Protein AF-A0A533WW12-F1 (afdb_monomer_lite)

Secondary structure (DSSP, 8-state):
-EEEEEEEEEE-TTS-EEEEEEEEEE-SSS-EEEEEEE---SS-TTS------SEEEEEEE-TT-EEEEEEE--TT----SSPPP------

pLDDT: mean 72.47, std 17.39, range [41.56, 94.25]

Structure (mmCIF, N/CA/C/O backbone):
data_AF-A0A533WW12-F1
#
_entry.id   AF-A0A533WW12-F1
#
loop_
_atom_site.group_PDB
_atom_site.id
_atom_site.type_symbol
_atom_site.label_atom_id
_atom_site.label_alt_id
_atom_site.label_comp_id
_atom_site.label_asym_id
_atom_site.label_entity_id
_atom_site.label_seq_id
_atom_site.pdbx_PDB_ins_code
_atom_site.Cartn_x
_atom_site.Cartn_y
_atom_site.Cartn_z
_atom_site.occupancy
_atom_site.B_iso_or_equiv
_atom_site.auth_seq_id
_atom_site.auth_comp_id
_a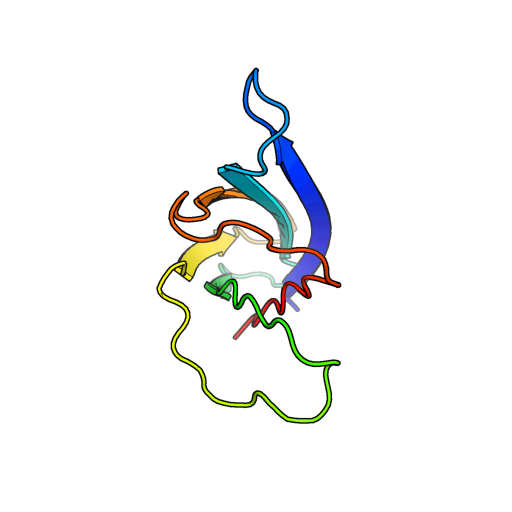tom_site.auth_asym_id
_atom_site.auth_atom_id
_atom_site.pdbx_PDB_model_num
ATOM 1 N N . MET A 1 1 ? -10.018 -3.821 13.727 1.00 81.94 1 MET A N 1
ATOM 2 C CA . MET A 1 1 ? -8.828 -4.263 12.973 1.00 81.94 1 MET A CA 1
ATOM 3 C C . MET A 1 1 ? -8.634 -3.304 11.804 1.00 81.94 1 MET A C 1
ATOM 5 O O . MET A 1 1 ? -9.642 -2.821 11.296 1.00 81.94 1 MET A O 1
ATOM 9 N N . VAL A 1 2 ? -7.398 -2.986 11.405 1.00 81.56 2 VAL A N 1
ATOM 10 C CA . VAL A 1 2 ? -7.148 -2.294 10.125 1.00 81.56 2 VAL A CA 1
ATOM 11 C C . VAL A 1 2 ? -6.908 -3.352 9.059 1.00 81.56 2 VAL A C 1
ATOM 13 O O . VAL A 1 2 ? -6.140 -4.284 9.281 1.00 81.56 2 VAL A O 1
ATOM 16 N N . THR A 1 3 ? -7.590 -3.238 7.924 1.00 86.50 3 THR A N 1
ATOM 17 C CA . THR A 1 3 ? -7.478 -4.184 6.806 1.00 86.50 3 THR A CA 1
ATOM 18 C C . THR A 1 3 ? -7.091 -3.454 5.530 1.00 86.50 3 THR A C 1
ATOM 20 O O . THR A 1 3 ? -7.516 -2.321 5.302 1.00 86.50 3 THR A O 1
ATOM 23 N N . VAL A 1 4 ? -6.285 -4.106 4.694 1.00 86.19 4 VAL A N 1
ATOM 24 C CA . VAL A 1 4 ? -5.984 -3.623 3.343 1.00 86.19 4 VAL A CA 1
ATOM 25 C C . VAL A 1 4 ? -7.137 -4.027 2.427 1.00 86.19 4 VAL A C 1
ATOM 27 O O . VAL A 1 4 ? -7.434 -5.213 2.300 1.00 86.19 4 VAL A O 1
ATOM 30 N N . THR A 1 5 ? -7.793 -3.054 1.799 1.00 89.75 5 THR A N 1
ATOM 31 C CA . THR A 1 5 ? -8.947 -3.279 0.911 1.00 89.75 5 THR A CA 1
ATOM 32 C C . THR A 1 5 ? -8.591 -3.202 -0.567 1.00 89.75 5 THR A C 1
ATOM 34 O O . THR A 1 5 ? -9.251 -3.836 -1.387 1.00 89.75 5 THR A O 1
ATOM 37 N N . SER A 1 6 ? -7.553 -2.445 -0.923 1.00 89.00 6 SER A N 1
ATOM 38 C CA . SER A 1 6 ? -7.093 -2.302 -2.303 1.00 89.00 6 SER A CA 1
ATOM 39 C C . SER A 1 6 ? -5.595 -2.009 -2.363 1.00 89.00 6 SER A C 1
ATOM 41 O O . SER A 1 6 ? -5.030 -1.382 -1.466 1.00 89.00 6 SER A O 1
ATOM 43 N N . VAL A 1 7 ? -4.950 -2.475 -3.435 1.00 86.06 7 VAL A N 1
ATOM 44 C CA . VAL A 1 7 ? -3.553 -2.173 -3.767 1.00 86.06 7 VAL A CA 1
ATOM 45 C C . VAL A 1 7 ? -3.489 -1.924 -5.269 1.00 86.06 7 VAL A C 1
ATOM 47 O O . VAL A 1 7 ? -3.672 -2.852 -6.057 1.00 86.06 7 VAL A O 1
ATOM 50 N N . ILE A 1 8 ? -3.294 -0.669 -5.673 1.00 86.88 8 ILE A N 1
ATOM 51 C CA . ILE A 1 8 ? -3.378 -0.251 -7.077 1.00 86.88 8 ILE A CA 1
ATOM 52 C C . ILE A 1 8 ? -2.084 0.475 -7.471 1.00 86.88 8 ILE A C 1
ATOM 54 O O . ILE A 1 8 ? -1.773 1.518 -6.892 1.00 86.88 8 ILE A O 1
ATOM 58 N N . PRO A 1 9 ? -1.322 -0.019 -8.461 1.00 83.12 9 PRO A N 1
ATOM 59 C CA . PRO A 1 9 ? -0.144 0.686 -8.952 1.00 83.12 9 PRO A CA 1
ATOM 60 C C . PRO A 1 9 ? -0.533 1.974 -9.691 1.00 83.12 9 PRO A C 1
ATOM 62 O O . PRO A 1 9 ? -1.515 2.023 -10.436 1.00 83.12 9 PRO A O 1
ATOM 65 N N . ARG A 1 10 ? 0.260 3.030 -9.502 1.00 86.50 10 ARG A N 1
ATOM 66 C CA . ARG A 1 10 ? 0.140 4.305 -10.219 1.00 86.50 10 ARG A CA 1
ATOM 67 C C . ARG A 1 10 ? 1.301 4.430 -11.193 1.00 86.50 10 ARG A C 1
ATOM 69 O O . ARG A 1 10 ? 2.458 4.329 -10.789 1.00 86.50 10 ARG A O 1
ATOM 76 N N . TYR A 1 11 ? 0.977 4.673 -12.457 1.00 83.25 11 TYR A N 1
ATOM 77 C CA . TYR A 1 11 ? 1.945 4.768 -13.543 1.00 83.25 11 TYR A CA 1
ATOM 78 C C . TYR A 1 11 ? 2.152 6.220 -13.970 1.00 83.25 11 TYR A C 1
ATOM 80 O O . TYR A 1 11 ? 1.214 7.018 -13.928 1.00 83.25 11 TYR A O 1
ATOM 88 N N . ASN A 1 12 ? 3.368 6.557 -14.394 1.00 81.25 12 ASN A N 1
ATOM 89 C CA . ASN A 1 12 ? 3.625 7.790 -15.136 1.00 81.25 12 ASN A CA 1
ATOM 90 C C . ASN A 1 12 ? 3.347 7.606 -16.641 1.00 81.25 12 ASN A C 1
ATOM 92 O O . ASN A 1 12 ? 2.980 6.522 -17.094 1.00 81.25 12 ASN A O 1
ATOM 96 N N . GLU A 1 13 ? 3.554 8.666 -17.424 1.00 83.50 13 GLU A N 1
ATOM 97 C CA . GLU A 1 13 ? 3.361 8.666 -18.884 1.00 83.50 13 GLU A CA 1
ATOM 98 C C . GLU A 1 13 ? 4.255 7.663 -19.640 1.00 83.50 13 GLU A C 1
ATOM 100 O O . GLU A 1 13 ? 3.898 7.220 -20.727 1.00 83.50 13 GLU A O 1
ATOM 105 N N . TYR A 1 14 ? 5.379 7.253 -19.044 1.00 79.12 14 TYR A N 1
ATOM 106 C CA . TYR A 1 14 ? 6.314 6.270 -19.602 1.00 79.12 14 TYR A CA 1
ATOM 107 C C . TYR A 1 14 ? 5.988 4.826 -19.187 1.00 79.12 14 TYR A C 1
ATOM 109 O O . TYR A 1 14 ? 6.726 3.906 -19.530 1.00 79.12 14 TYR A O 1
ATOM 117 N N . GLY A 1 15 ? 4.907 4.608 -18.429 1.00 73.56 15 GLY A N 1
ATOM 118 C CA . GLY A 1 15 ? 4.520 3.282 -17.942 1.00 73.56 15 GLY A CA 1
ATOM 119 C C . GLY A 1 15 ? 5.345 2.775 -16.754 1.00 73.56 15 GLY A C 1
ATOM 120 O O . GLY A 1 15 ? 5.261 1.595 -16.415 1.00 73.56 15 GLY A O 1
ATOM 121 N N . HIS A 1 16 ? 6.121 3.634 -16.088 1.00 74.44 16 HIS A N 1
ATOM 122 C CA . HIS A 1 16 ? 6.827 3.276 -14.855 1.00 74.44 16 HIS A CA 1
ATOM 123 C C . HIS A 1 16 ? 5.902 3.419 -13.645 1.00 74.44 16 HIS A C 1
ATOM 125 O O . HIS A 1 16 ? 5.171 4.405 -13.540 1.00 74.44 16 HIS A O 1
ATOM 131 N N . ILE A 1 17 ? 5.967 2.469 -12.708 1.00 76.44 17 ILE A N 1
ATOM 132 C CA . ILE A 1 17 ? 5.265 2.581 -11.425 1.00 76.44 17 ILE A CA 1
ATOM 133 C C . ILE A 1 17 ? 5.974 3.649 -10.584 1.00 76.44 17 ILE A C 1
ATOM 135 O O . ILE A 1 17 ? 7.153 3.509 -10.274 1.00 76.44 17 ILE A O 1
ATOM 139 N N . VAL A 1 18 ? 5.250 4.704 -10.211 1.00 79.81 18 VAL A N 1
ATOM 140 C CA . VAL A 1 18 ? 5.769 5.837 -9.417 1.00 79.81 18 VAL A CA 1
ATOM 141 C C . VAL A 1 18 ? 5.170 5.912 -8.015 1.00 79.81 18 VAL A C 1
ATOM 143 O O . VAL A 1 18 ? 5.685 6.615 -7.149 1.00 79.81 18 VAL A O 1
ATOM 146 N N . ALA A 1 19 ? 4.076 5.193 -7.775 1.00 84.38 19 ALA A N 1
ATOM 147 C CA . ALA A 1 19 ? 3.455 5.063 -6.464 1.00 84.38 19 ALA A CA 1
ATOM 148 C C . ALA A 1 19 ? 2.569 3.815 -6.411 1.00 84.38 19 ALA A C 1
ATOM 150 O O . ALA A 1 19 ? 2.187 3.258 -7.446 1.00 84.38 19 ALA A O 1
ATOM 151 N N . VAL A 1 20 ? 2.203 3.402 -5.202 1.00 85.19 20 VAL A N 1
ATOM 152 C CA . VAL A 1 20 ? 1.163 2.396 -4.964 1.00 85.19 20 VAL A CA 1
ATOM 153 C C . VAL A 1 20 ? 0.088 3.036 -4.107 1.00 85.19 20 VAL A C 1
ATOM 155 O O . VAL A 1 20 ? 0.367 3.531 -3.016 1.00 85.19 20 VAL A O 1
ATOM 158 N N . ARG A 1 21 ? -1.143 3.017 -4.609 1.00 89.12 21 ARG A N 1
ATOM 159 C CA . ARG A 1 21 ? -2.317 3.409 -3.846 1.00 89.12 21 ARG A CA 1
ATOM 160 C C . ARG A 1 21 ? -2.754 2.249 -2.974 1.00 89.12 21 ARG A C 1
ATOM 162 O O . ARG A 1 21 ? -3.034 1.170 -3.498 1.00 89.12 21 ARG A O 1
ATOM 169 N N . VAL A 1 22 ? -2.840 2.482 -1.673 1.00 88.44 22 VAL A N 1
ATOM 170 C CA . VAL A 1 22 ? -3.287 1.480 -0.703 1.00 88.44 22 VAL A CA 1
ATOM 171 C C . VAL A 1 22 ? -4.583 1.960 -0.065 1.00 88.44 22 VAL A C 1
ATOM 173 O O . VAL A 1 22 ? -4.637 3.056 0.493 1.00 88.44 22 VAL A O 1
ATOM 176 N N . GLY A 1 23 ? -5.628 1.141 -0.159 1.00 91.19 23 GLY A N 1
ATOM 177 C CA . GLY A 1 23 ? -6.870 1.322 0.582 1.00 91.19 23 GLY A CA 1
ATOM 178 C C . GLY A 1 23 ? -6.768 0.649 1.944 1.00 91.19 23 GLY A C 1
ATOM 179 O O . GLY A 1 23 ? -6.497 -0.550 2.022 1.00 91.19 23 GLY A O 1
ATOM 180 N N . LEU A 1 24 ? -6.992 1.407 3.015 1.00 90.88 24 LEU A N 1
ATOM 181 C CA . LEU A 1 24 ? -7.057 0.908 4.384 1.00 90.88 24 LEU A CA 1
ATOM 182 C C . LEU A 1 24 ? -8.450 1.137 4.960 1.00 90.88 24 LEU A C 1
ATOM 184 O O . LEU A 1 24 ? -8.942 2.267 4.967 1.00 90.88 24 LEU A O 1
ATOM 188 N N . LYS A 1 25 ? -9.065 0.086 5.500 1.00 92.31 25 LYS A N 1
ATOM 189 C CA . LYS A 1 25 ? -10.328 0.171 6.239 1.00 92.31 25 LYS A CA 1
ATOM 190 C C . LYS A 1 25 ? -10.074 -0.040 7.721 1.00 92.31 25 LYS A C 1
ATOM 192 O O . LYS A 1 25 ? -9.527 -1.070 8.118 1.00 92.31 25 LYS A O 1
ATOM 197 N N . ASN A 1 26 ? -10.504 0.919 8.533 1.00 92.56 26 ASN A N 1
ATOM 198 C CA . ASN A 1 26 ? -10.454 0.814 9.982 1.00 92.56 26 ASN A CA 1
ATOM 199 C C . ASN A 1 26 ? -11.806 0.342 10.521 1.00 92.56 26 ASN A C 1
ATOM 201 O O . ASN A 1 26 ? -12.817 1.019 10.366 1.00 92.56 26 ASN A O 1
ATOM 205 N N . GLU A 1 27 ? -11.819 -0.814 11.175 1.00 90.62 27 GLU A N 1
ATOM 206 C CA . GLU A 1 27 ? -13.013 -1.385 11.809 1.00 90.62 27 GLU A CA 1
ATOM 207 C C . GLU A 1 27 ? -13.043 -1.158 13.331 1.00 90.62 27 GLU A C 1
ATOM 209 O O . GLU A 1 27 ? -13.804 -1.809 14.042 1.00 90.62 27 GLU A O 1
ATOM 214 N N . LEU A 1 28 ? -12.171 -0.293 13.858 1.00 88.25 28 LEU A N 1
ATOM 215 C CA . LEU A 1 28 ? -12.113 0.066 15.276 1.00 88.25 28 LEU A CA 1
ATOM 216 C C . LEU A 1 28 ? -12.937 1.333 15.567 1.00 88.25 28 LEU A C 1
ATOM 218 O O . LEU A 1 28 ? -13.045 2.205 14.703 1.00 88.25 28 LEU A O 1
ATOM 222 N N . PRO A 1 29 ? -13.437 1.495 16.809 1.00 92.00 29 PRO A N 1
ATOM 223 C CA . PRO A 1 29 ? -14.120 2.711 17.264 1.00 92.00 29 PRO A CA 1
ATOM 224 C C . PRO A 1 29 ? -13.181 3.907 17.513 1.00 92.00 29 PRO A C 1
ATOM 226 O O . PRO A 1 29 ? -13.633 4.958 17.958 1.00 92.00 29 PRO A O 1
ATOM 229 N N . GLN A 1 30 ? -11.885 3.764 17.240 1.00 90.38 30 GLN A N 1
ATOM 230 C CA . GLN A 1 30 ? -10.849 4.771 17.471 1.00 90.38 30 GLN A CA 1
ATOM 231 C C . GLN A 1 30 ? -9.959 4.918 16.237 1.00 90.38 30 GLN A C 1
ATOM 233 O O . GLN A 1 30 ? -9.937 4.030 15.381 1.00 90.38 30 GLN A O 1
ATOM 238 N N . ASN A 1 31 ? -9.230 6.033 16.145 1.00 88.19 31 ASN A N 1
ATOM 239 C CA . ASN A 1 31 ? -8.222 6.212 15.103 1.00 88.19 31 ASN A CA 1
ATOM 240 C C . ASN A 1 31 ? -7.231 5.049 15.144 1.00 88.19 31 ASN A C 1
ATOM 242 O O . ASN A 1 31 ? -6.798 4.635 16.221 1.00 88.19 31 ASN A O 1
ATOM 246 N N . ALA A 1 32 ? -6.878 4.551 13.968 1.00 86.38 32 ALA A N 1
ATOM 247 C CA . ALA A 1 32 ? -5.810 3.586 13.819 1.00 86.38 32 ALA A CA 1
ATOM 248 C C . ALA A 1 32 ? -4.686 4.220 13.008 1.00 86.38 32 ALA A C 1
ATOM 250 O O . ALA A 1 32 ? -4.935 4.866 11.986 1.00 86.38 32 ALA A O 1
ATOM 251 N N . GLU A 1 33 ? -3.463 4.050 13.484 1.00 83.88 33 GLU A N 1
ATOM 252 C CA . GLU A 1 33 ? -2.264 4.414 12.744 1.00 83.88 33 GLU A CA 1
ATOM 253 C C . GLU A 1 33 ? -1.754 3.159 12.055 1.00 83.88 33 GLU A C 1
ATOM 255 O O . GLU A 1 33 ? -1.742 2.096 12.659 1.00 83.88 33 GLU A O 1
ATOM 260 N N . ALA A 1 34 ? -1.393 3.276 10.784 1.00 80.75 34 ALA A N 1
ATOM 261 C CA . ALA A 1 34 ? -0.782 2.201 10.023 1.00 80.75 34 ALA A CA 1
ATOM 262 C C . ALA A 1 34 ? 0.519 2.721 9.414 1.00 80.75 34 ALA A C 1
ATOM 264 O O . ALA A 1 34 ? 0.499 3.687 8.644 1.00 80.75 34 ALA A O 1
ATOM 265 N N . GLU A 1 35 ? 1.640 2.082 9.739 1.00 80.62 35 GLU A N 1
ATOM 266 C CA . GLU A 1 35 ? 2.902 2.310 9.038 1.00 80.62 35 GLU A CA 1
ATOM 267 C C . GLU A 1 35 ? 2.942 1.427 7.798 1.00 80.62 35 GLU A C 1
ATOM 269 O O . GLU A 1 35 ? 3.216 0.233 7.888 1.00 80.62 35 GLU A O 1
ATOM 274 N N . ILE A 1 36 ? 2.711 2.016 6.630 1.00 76.50 36 ILE A N 1
ATOM 275 C CA . ILE A 1 36 ? 2.793 1.277 5.381 1.00 76.50 36 ILE A CA 1
ATOM 276 C C . ILE A 1 36 ? 4.191 1.458 4.797 1.00 76.50 36 ILE A C 1
ATOM 278 O O . ILE A 1 36 ? 4.584 2.561 4.424 1.00 76.50 36 ILE A O 1
ATOM 282 N N . SER A 1 37 ? 4.932 0.363 4.681 1.00 70.25 37 SER A N 1
ATOM 283 C CA . SER A 1 37 ? 6.235 0.321 4.016 1.00 70.25 37 SER A CA 1
ATOM 284 C C . SER A 1 37 ? 6.131 -0.418 2.690 1.00 70.25 37 SER A C 1
ATOM 286 O O . SER A 1 37 ? 5.370 -1.372 2.593 1.00 70.25 37 SER A O 1
ATOM 288 N N . ILE A 1 38 ? 6.899 -0.006 1.680 1.00 71.75 38 ILE A N 1
ATOM 289 C CA . ILE A 1 38 ? 7.064 -0.762 0.437 1.00 71.75 38 ILE A CA 1
ATOM 290 C C . ILE A 1 38 ? 8.518 -1.202 0.308 1.00 71.75 38 ILE A C 1
ATOM 292 O O . ILE A 1 38 ? 9.433 -0.385 0.188 1.00 71.75 38 ILE A O 1
ATOM 296 N N . THR A 1 39 ? 8.711 -2.514 0.272 1.00 66.12 39 THR A N 1
ATOM 297 C CA . THR A 1 39 ? 9.992 -3.142 -0.056 1.00 66.12 39 THR A CA 1
ATOM 298 C C . THR A 1 39 ? 9.934 -3.658 -1.482 1.00 66.12 39 THR A C 1
ATOM 300 O O . THR A 1 39 ? 8.913 -4.204 -1.884 1.00 66.12 39 THR A O 1
ATOM 303 N N . VAL A 1 40 ? 11.022 -3.512 -2.236 1.00 63.84 40 VAL A N 1
ATOM 304 C CA . VAL A 1 40 ? 11.177 -4.142 -3.550 1.00 63.84 40 VAL A CA 1
ATOM 305 C C . VAL A 1 40 ? 12.326 -5.130 -3.482 1.00 63.84 40 VAL A C 1
ATOM 307 O O . VAL A 1 40 ? 13.432 -4.783 -3.076 1.00 63.84 40 VAL A O 1
ATOM 310 N N . SER A 1 41 ? 12.043 -6.373 -3.857 1.00 58.25 41 SER A N 1
ATOM 311 C CA . SER A 1 41 ? 13.019 -7.454 -3.927 1.00 58.25 41 SER A CA 1
ATOM 312 C C . SER A 1 41 ? 13.021 -8.043 -5.332 1.00 58.25 41 SER A C 1
ATOM 314 O O . SER A 1 41 ? 11.961 -8.195 -5.934 1.00 58.25 41 SER A O 1
ATOM 316 N N . ASN A 1 42 ? 14.212 -8.385 -5.829 1.00 52.38 42 ASN A N 1
ATOM 317 C CA . ASN A 1 42 ? 14.405 -9.161 -7.060 1.00 52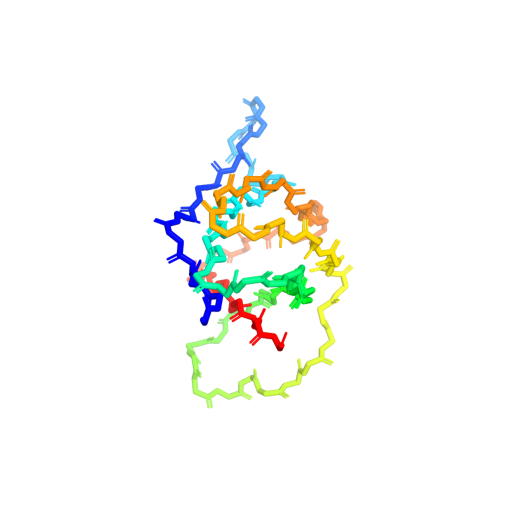.38 42 ASN A CA 1
ATOM 318 C C . ASN A 1 42 ? 14.568 -10.666 -6.769 1.00 52.38 42 ASN A C 1
ATOM 320 O O . ASN A 1 42 ? 14.871 -11.443 -7.673 1.00 52.38 42 ASN A O 1
ATOM 324 N N . GLN A 1 43 ? 14.410 -11.080 -5.509 1.00 48.66 43 GLN A N 1
ATOM 325 C CA . GLN A 1 43 ? 14.434 -12.474 -5.077 1.00 48.66 43 GLN A CA 1
ATOM 326 C C . GLN A 1 43 ? 13.011 -12.904 -4.713 1.00 48.66 43 GLN A C 1
ATOM 328 O O . GLN A 1 43 ? 12.267 -12.139 -4.096 1.00 48.66 43 GLN A O 1
ATOM 333 N N . ALA A 1 44 ? 12.627 -14.125 -5.102 1.00 46.78 44 ALA A N 1
ATOM 334 C CA . ALA A 1 44 ? 11.373 -14.729 -4.663 1.00 46.78 44 ALA A CA 1
ATOM 335 C C . ALA A 1 44 ? 11.277 -14.663 -3.126 1.00 46.78 44 ALA A C 1
ATOM 337 O O . ALA A 1 44 ? 12.292 -14.771 -2.445 1.00 46.78 44 ALA A O 1
ATOM 338 N N . VAL A 1 45 ? 10.058 -14.480 -2.615 1.00 50.12 45 VAL A N 1
ATOM 339 C CA . VAL A 1 45 ? 9.630 -14.030 -1.266 1.00 50.12 45 VAL A CA 1
ATOM 340 C C . VAL A 1 45 ? 10.260 -14.755 -0.041 1.00 50.12 45 VAL A C 1
ATOM 342 O O . VAL A 1 45 ? 9.947 -14.420 1.095 1.00 50.12 45 VAL A O 1
ATOM 345 N N . GLY A 1 46 ? 11.177 -15.709 -0.223 1.00 44.47 46 GLY A N 1
ATOM 346 C CA . GLY A 1 46 ? 11.786 -16.520 0.836 1.00 44.47 46 GLY A CA 1
ATOM 347 C C . GLY A 1 46 ? 12.899 -15.874 1.677 1.00 44.47 46 GLY A C 1
ATOM 348 O O . GLY A 1 46 ? 13.035 -16.263 2.831 1.00 44.47 46 GLY A O 1
ATOM 349 N N . ASP A 1 47 ? 13.660 -14.891 1.171 1.00 41.56 47 ASP A N 1
ATOM 350 C CA . ASP A 1 47 ? 14.954 -14.520 1.800 1.00 41.56 47 ASP A CA 1
ATOM 351 C C . ASP A 1 47 ? 15.077 -13.084 2.352 1.00 41.56 47 ASP A C 1
ATOM 353 O O . ASP A 1 47 ? 16.081 -12.731 2.976 1.00 41.56 47 ASP A O 1
ATOM 357 N N . SER A 1 48 ? 14.077 -12.216 2.185 1.00 44.06 48 SER A N 1
ATOM 358 C CA . SER A 1 48 ? 14.246 -10.778 2.448 1.00 44.06 48 SER A CA 1
ATOM 359 C C . SER A 1 48 ? 13.419 -10.262 3.630 1.00 44.06 48 SER A 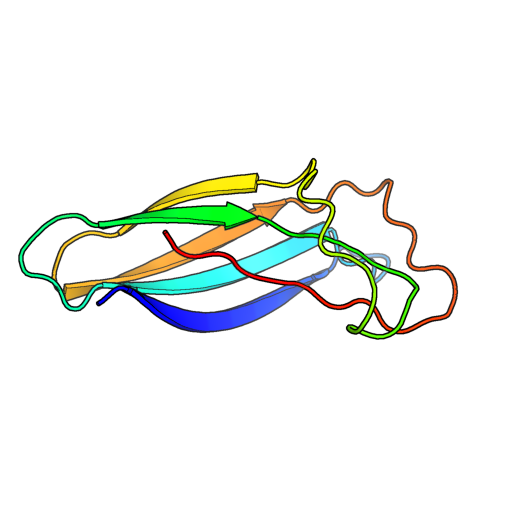C 1
ATOM 361 O O . SER A 1 48 ? 12.461 -9.518 3.451 1.00 44.06 48 SER A O 1
ATOM 363 N N . ASN A 1 49 ? 13.842 -10.596 4.854 1.00 41.75 49 ASN A N 1
ATOM 364 C CA . ASN A 1 49 ? 13.375 -9.960 6.100 1.00 41.75 49 ASN A CA 1
ATOM 365 C C . ASN A 1 49 ? 14.211 -8.724 6.506 1.00 41.75 49 ASN A C 1
ATOM 367 O O . ASN A 1 49 ? 14.143 -8.262 7.646 1.00 41.75 49 ASN A O 1
ATOM 371 N N . LYS A 1 50 ? 15.014 -8.158 5.595 1.00 41.59 50 LYS A N 1
ATOM 372 C CA . LYS A 1 50 ? 15.702 -6.885 5.849 1.00 41.59 50 LYS A CA 1
ATOM 373 C C . LYS A 1 50 ? 14.732 -5.725 5.617 1.00 41.59 50 LYS A C 1
ATOM 375 O O . LYS A 1 50 ? 14.543 -5.262 4.496 1.00 41.59 50 LYS A O 1
ATOM 380 N N . ARG A 1 51 ? 14.092 -5.300 6.710 1.00 47.66 51 ARG A N 1
ATOM 381 C CA . ARG A 1 51 ? 13.265 -4.092 6.818 1.00 47.66 51 ARG A CA 1
ATOM 382 C C . ARG A 1 51 ? 14.139 -2.839 6.702 1.00 47.66 51 ARG A C 1
ATOM 384 O O . ARG A 1 51 ? 14.516 -2.260 7.708 1.00 47.66 51 ARG A O 1
ATOM 391 N N . GLU A 1 52 ? 14.442 -2.413 5.488 1.00 43.09 52 GLU A N 1
ATOM 392 C CA . GLU A 1 52 ? 14.833 -1.023 5.224 1.00 43.09 52 GLU A CA 1
ATOM 393 C C . GLU A 1 52 ? 14.071 -0.543 3.988 1.00 43.09 52 GLU A C 1
ATOM 395 O O . GLU A 1 52 ? 14.598 -0.441 2.881 1.00 43.09 52 GLU A O 1
ATOM 400 N N . GLY A 1 53 ? 12.769 -0.312 4.164 1.00 47.44 53 GLY A N 1
ATOM 401 C CA . GLY A 1 53 ? 11.954 0.337 3.147 1.00 47.44 53 GLY A CA 1
ATOM 402 C C . GLY A 1 53 ? 12.254 1.831 3.151 1.00 47.44 53 GLY A C 1
ATOM 403 O O . GLY A 1 53 ? 11.759 2.549 4.008 1.00 47.44 53 GLY A O 1
ATOM 404 N N . LYS A 1 54 ? 13.029 2.324 2.177 1.00 55.72 54 LYS A N 1
ATOM 405 C CA . LYS A 1 54 ? 13.187 3.775 1.933 1.00 55.72 54 LYS A CA 1
ATOM 406 C C . LYS A 1 54 ? 11.868 4.474 1.545 1.00 55.72 54 LYS A C 1
ATOM 408 O O . LYS A 1 54 ? 11.830 5.695 1.481 1.00 55.72 54 LYS A O 1
ATOM 413 N N . ASN A 1 55 ? 10.805 3.704 1.301 1.00 69.50 55 ASN A N 1
ATOM 414 C CA . ASN A 1 55 ? 9.475 4.161 0.913 1.00 69.50 55 ASN A CA 1
ATOM 415 C C . ASN A 1 55 ? 8.454 3.729 1.978 1.00 69.50 55 ASN A C 1
ATOM 417 O O . ASN A 1 55 ? 7.792 2.701 1.819 1.00 69.50 55 ASN A O 1
ATOM 421 N N . SER A 1 56 ? 8.355 4.475 3.078 1.00 71.75 56 SER A N 1
ATOM 422 C CA . SER A 1 56 ? 7.339 4.261 4.111 1.00 71.75 56 SER A CA 1
ATOM 423 C C . SER A 1 56 ? 6.475 5.504 4.311 1.00 71.75 56 SER A C 1
ATOM 425 O O . SER A 1 56 ? 6.897 6.635 4.050 1.00 71.75 56 SER A O 1
ATOM 427 N N . LYS A 1 57 ? 5.228 5.297 4.733 1.00 80.19 57 LYS A N 1
ATOM 428 C CA . LYS A 1 57 ? 4.283 6.365 5.052 1.00 80.19 57 LYS A CA 1
ATOM 429 C C . LYS A 1 57 ? 3.396 5.946 6.215 1.00 80.19 57 LYS A C 1
ATOM 431 O O . LYS A 1 57 ? 2.782 4.883 6.183 1.00 80.19 57 LYS A O 1
ATOM 436 N N . ASN A 1 58 ? 3.275 6.831 7.199 1.00 82.50 58 ASN A N 1
ATOM 437 C CA . ASN A 1 58 ? 2.294 6.688 8.266 1.00 82.50 58 ASN A CA 1
ATOM 438 C C . ASN A 1 58 ? 0.943 7.225 7.804 1.00 82.50 58 ASN A C 1
ATOM 440 O O . ASN A 1 58 ? 0.837 8.365 7.340 1.00 82.50 58 ASN A O 1
ATOM 444 N N . VAL A 1 59 ? -0.094 6.407 7.948 1.00 85.69 59 VAL A N 1
ATOM 445 C CA . VAL A 1 59 ? -1.460 6.748 7.562 1.00 85.69 59 VAL A CA 1
ATOM 446 C C . VAL A 1 59 ? -2.365 6.623 8.778 1.00 85.69 59 VAL A C 1
ATOM 448 O O . VAL A 1 59 ? -2.547 5.543 9.328 1.00 85.69 59 VAL A O 1
ATOM 451 N N . VAL A 1 60 ? -2.975 7.741 9.174 1.00 88.88 60 VAL A N 1
ATOM 452 C CA . VAL A 1 60 ? -4.048 7.747 10.175 1.00 88.88 60 VAL A CA 1
ATOM 453 C C . VAL A 1 60 ? -5.379 7.488 9.476 1.00 88.88 60 VAL A C 1
ATOM 455 O O . VAL A 1 60 ? -5.759 8.249 8.572 1.00 88.88 60 VAL A O 1
ATOM 458 N N . VAL A 1 61 ? -6.074 6.428 9.893 1.00 88.88 61 VAL A N 1
ATOM 459 C CA . VAL A 1 61 ? -7.382 6.006 9.375 1.00 88.88 61 VAL A CA 1
ATOM 460 C C . VAL A 1 61 ? -8.455 6.239 10.451 1.00 88.88 61 VAL A C 1
ATOM 462 O O . VAL A 1 61 ? -8.417 5.589 11.503 1.00 88.88 61 VAL A O 1
ATOM 465 N N . PRO A 1 62 ? -9.419 7.152 10.223 1.00 93.00 62 PRO A N 1
ATOM 466 C CA . PRO A 1 62 ? -10.495 7.423 11.178 1.00 93.00 62 PRO A CA 1
ATOM 467 C C . PRO A 1 62 ? -11.392 6.202 11.468 1.00 93.00 62 PRO A C 1
ATOM 469 O O . PRO A 1 62 ? -11.440 5.275 10.652 1.00 93.00 62 PRO A O 1
ATOM 472 N N . PRO A 1 63 ? -12.141 6.190 12.587 1.00 94.25 63 PRO A N 1
ATOM 473 C CA . PRO A 1 63 ? -13.005 5.074 12.977 1.00 94.25 63 PRO A CA 1
ATOM 474 C C . PRO A 1 63 ? -14.042 4.731 11.907 1.00 94.25 63 PRO A C 1
ATOM 476 O O . PRO A 1 63 ? -14.704 5.627 11.390 1.00 94.25 63 PRO A O 1
ATOM 479 N N . TYR A 1 64 ? -14.218 3.443 11.605 1.00 94.19 64 TYR A N 1
ATOM 480 C CA . TYR A 1 64 ? -15.224 2.935 10.653 1.00 94.19 64 TYR A CA 1
ATOM 481 C C . TYR A 1 64 ? -15.168 3.547 9.248 1.00 94.19 64 TYR A C 1
ATOM 483 O O . TYR A 1 64 ? -16.159 3.539 8.516 1.00 94.19 64 TYR A O 1
ATOM 491 N N . THR A 1 65 ? -14.005 4.062 8.850 1.0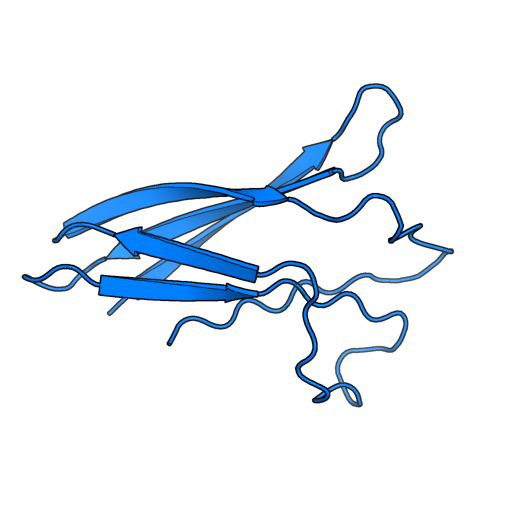0 94.25 65 THR A N 1
ATOM 492 C CA . THR A 1 65 ? -13.801 4.652 7.525 1.00 94.25 65 THR A CA 1
ATOM 493 C C . THR A 1 65 ? -12.853 3.826 6.672 1.00 94.25 65 THR A C 1
ATOM 495 O O . THR A 1 65 ? -12.096 2.984 7.161 1.00 94.25 65 THR A O 1
ATOM 498 N N . THR A 1 66 ? -12.911 4.085 5.367 1.00 93.00 66 THR A N 1
ATOM 499 C CA . THR A 1 66 ? -11.875 3.675 4.423 1.00 93.00 66 THR A CA 1
ATOM 500 C C . THR A 1 66 ? -11.106 4.909 3.990 1.00 93.00 66 THR A C 1
ATOM 502 O O . THR A 1 66 ? -11.710 5.927 3.648 1.00 93.00 66 THR A O 1
ATOM 505 N N . LYS A 1 67 ? -9.782 4.809 4.003 1.00 91.50 67 LYS A N 1
ATOM 506 C CA . LYS A 1 67 ? -8.883 5.842 3.510 1.00 91.50 67 LYS A CA 1
ATOM 507 C C . LYS A 1 67 ? -7.986 5.247 2.442 1.00 91.50 67 LYS A C 1
ATOM 509 O O . LYS A 1 67 ? -7.424 4.174 2.634 1.00 91.50 67 LYS A O 1
ATOM 514 N N . GLU A 1 68 ? -7.850 5.962 1.339 1.00 92.50 68 GLU A N 1
ATOM 515 C CA . GLU A 1 68 ? -6.860 5.654 0.317 1.00 92.50 68 GLU A CA 1
ATOM 516 C C . GLU A 1 68 ? -5.694 6.615 0.460 1.00 92.50 68 GLU A C 1
ATOM 518 O O . GLU A 1 68 ? -5.893 7.813 0.681 1.00 92.50 68 GLU A O 1
ATOM 523 N N . ASP A 1 69 ? -4.483 6.090 0.334 1.00 88.81 69 ASP A N 1
ATOM 524 C CA . ASP A 1 69 ? -3.295 6.923 0.312 1.00 88.81 69 ASP A CA 1
ATOM 525 C C . ASP A 1 69 ? -2.308 6.439 -0.751 1.00 88.81 69 ASP A C 1
ATOM 527 O O . ASP A 1 69 ? -2.143 5.236 -0.973 1.00 88.81 69 ASP A O 1
ATOM 531 N N . ASP A 1 70 ? -1.681 7.398 -1.428 1.00 88.00 70 ASP A N 1
ATOM 532 C CA . ASP A 1 70 ? -0.637 7.139 -2.410 1.00 88.00 70 ASP A CA 1
ATOM 533 C C . ASP A 1 70 ? 0.709 7.107 -1.677 1.00 88.00 70 ASP A C 1
ATOM 535 O O . ASP A 1 70 ? 1.142 8.092 -1.062 1.00 88.00 70 ASP A O 1
ATOM 539 N N . ILE A 1 71 ? 1.377 5.956 -1.745 1.00 84.88 71 ILE A N 1
ATOM 540 C CA . ILE A 1 71 ? 2.721 5.778 -1.206 1.00 84.88 71 ILE A CA 1
ATOM 541 C C . ILE A 1 71 ? 3.703 5.932 -2.355 1.00 84.88 71 ILE A C 1
ATOM 543 O O . ILE A 1 71 ? 3.668 5.120 -3.289 1.00 84.88 71 ILE A O 1
ATOM 547 N N . PRO A 1 72 ? 4.555 6.968 -2.320 1.00 78.94 72 PRO A N 1
ATOM 548 C CA . PRO A 1 72 ? 5.520 7.186 -3.376 1.00 78.94 72 PRO A CA 1
ATOM 549 C C . PRO A 1 72 ? 6.488 6.007 -3.435 1.00 78.94 72 PRO A C 1
ATOM 551 O O . PRO A 1 72 ? 6.940 5.489 -2.413 1.00 78.94 72 PRO A O 1
ATOM 554 N N . LEU A 1 73 ? 6.803 5.597 -4.653 1.00 75.88 73 LEU A N 1
ATOM 555 C CA . LEU A 1 73 ? 7.900 4.693 -4.937 1.00 75.88 73 LEU A CA 1
ATOM 556 C C . LEU A 1 73 ? 9.022 5.535 -5.516 1.00 75.88 73 LEU A C 1
ATOM 558 O O . LEU A 1 73 ? 8.847 6.169 -6.557 1.00 75.88 73 LEU A O 1
ATOM 562 N N . ASP A 1 74 ? 10.171 5.549 -4.845 1.00 66.25 74 ASP A N 1
ATOM 563 C CA . ASP A 1 74 ? 11.357 6.158 -5.427 1.00 66.25 74 ASP A CA 1
ATOM 564 C C . ASP A 1 74 ? 11.651 5.526 -6.802 1.00 66.25 74 ASP A C 1
ATOM 566 O O . ASP A 1 74 ? 11.832 4.314 -6.943 1.00 66.25 74 ASP A O 1
ATOM 570 N N . SER A 1 75 ? 11.704 6.391 -7.815 1.00 51.41 75 SER A N 1
ATOM 571 C CA . SER A 1 75 ? 12.036 6.095 -9.211 1.00 51.41 75 SER A CA 1
ATOM 572 C C . SER A 1 75 ? 13.385 5.391 -9.410 1.00 51.41 75 SER A C 1
ATOM 574 O O . SER A 1 75 ? 13.633 4.840 -10.483 1.00 51.41 75 SER A O 1
ATOM 576 N N . SER A 1 76 ? 14.247 5.369 -8.385 1.00 49.31 76 SER A N 1
ATOM 577 C CA . SER A 1 76 ? 15.481 4.573 -8.372 1.00 49.31 76 SER A CA 1
ATOM 578 C C . SER A 1 76 ? 15.230 3.058 -8.396 1.00 49.31 76 SER A C 1
ATOM 580 O O . SER A 1 76 ? 16.129 2.285 -8.747 1.00 49.31 76 SER A O 1
ATOM 582 N N . ILE A 1 77 ? 14.000 2.622 -8.110 1.00 52.94 77 ILE A N 1
ATOM 583 C CA . ILE A 1 77 ? 13.552 1.244 -8.292 1.00 52.94 77 ILE A CA 1
ATOM 584 C C . ILE A 1 77 ? 13.237 1.017 -9.778 1.00 52.94 77 ILE A C 1
ATOM 586 O O . ILE A 1 77 ? 12.093 0.911 -10.217 1.00 52.94 77 ILE A O 1
ATOM 590 N N . LEU A 1 78 ? 14.297 0.921 -10.577 1.00 49.25 78 LEU A N 1
ATOM 591 C CA . LEU A 1 78 ? 14.228 0.315 -11.900 1.00 49.25 78 LEU A CA 1
ATOM 592 C C . LEU A 1 78 ? 13.949 -1.177 -11.707 1.00 49.25 78 LEU A C 1
ATOM 594 O O . LEU A 1 78 ? 14.838 -1.924 -11.289 1.00 49.25 78 LEU A O 1
ATOM 598 N N . VAL A 1 79 ? 12.726 -1.615 -12.020 1.00 50.19 79 VAL A N 1
ATOM 599 C CA . VAL A 1 79 ? 12.388 -3.040 -12.139 1.00 50.19 79 VAL A CA 1
ATOM 600 C C . VAL A 1 79 ? 13.195 -3.609 -13.308 1.00 50.19 79 VAL A C 1
ATOM 602 O O . VAL A 1 79 ? 12.747 -3.652 -14.452 1.00 50.19 79 VAL A O 1
ATOM 605 N N . LYS A 1 80 ? 14.444 -4.002 -13.044 1.00 45.91 80 LYS A N 1
ATOM 606 C CA . LYS A 1 80 ? 15.189 -4.887 -13.941 1.00 45.91 80 LYS A CA 1
ATOM 607 C C . LYS A 1 80 ? 14.430 -6.212 -13.957 1.00 45.91 80 LYS A C 1
ATOM 609 O O . LYS A 1 80 ? 14.054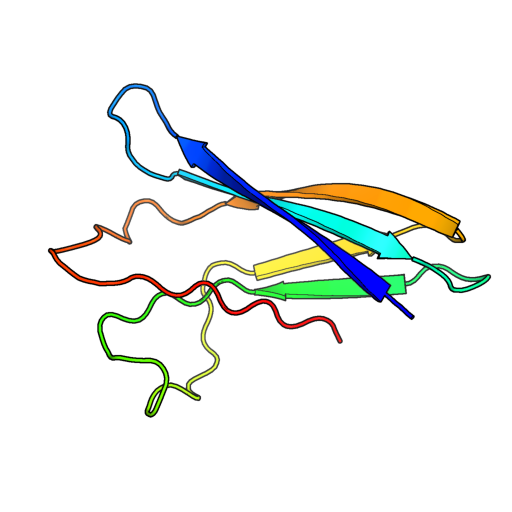 -6.686 -12.892 1.00 45.91 80 LYS A O 1
ATOM 614 N N . SER A 1 81 ? 14.179 -6.753 -15.150 1.00 41.97 81 SER A N 1
ATOM 615 C CA . SER A 1 81 ? 13.461 -8.013 -15.420 1.00 41.97 81 SER A CA 1
ATOM 616 C C . SER A 1 81 ? 13.352 -8.956 -14.206 1.00 41.97 81 SER A C 1
ATOM 618 O O . SER A 1 81 ? 14.359 -9.518 -13.774 1.00 41.97 81 SER A O 1
ATOM 620 N N . GLY A 1 82 ? 12.144 -9.124 -13.663 1.00 50.59 82 GLY A N 1
ATOM 621 C CA . GLY A 1 82 ? 11.894 -9.930 -12.467 1.00 50.59 82 GLY A CA 1
ATOM 622 C C . GLY A 1 82 ? 10.513 -9.666 -11.859 1.00 50.59 82 GLY A C 1
ATOM 623 O O . GLY A 1 82 ? 9.753 -8.837 -12.358 1.00 50.59 82 GLY A O 1
ATOM 624 N N . THR A 1 83 ? 10.184 -10.381 -10.783 1.00 51.34 83 THR A N 1
ATOM 625 C CA . THR A 1 83 ? 8.945 -10.184 -10.018 1.00 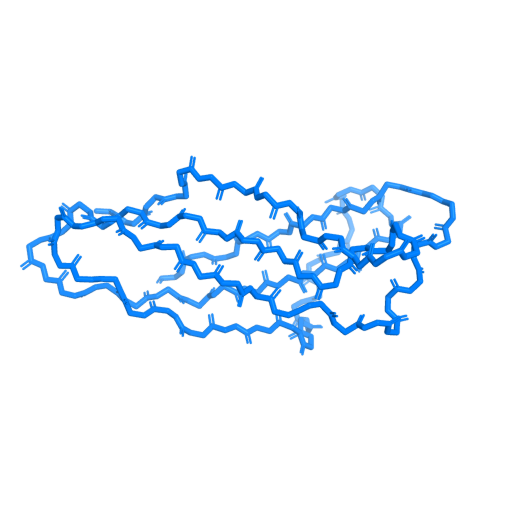51.34 83 THR A CA 1
ATOM 626 C C . THR A 1 83 ? 9.215 -9.229 -8.861 1.00 51.34 83 THR A C 1
ATOM 628 O O . THR A 1 83 ? 10.041 -9.531 -8.007 1.00 51.34 83 THR A O 1
ATOM 631 N N . THR A 1 84 ? 8.510 -8.100 -8.806 1.00 53.53 84 THR A N 1
ATOM 632 C CA . THR A 1 84 ? 8.548 -7.177 -7.664 1.00 53.53 84 THR A CA 1
ATOM 633 C C . THR A 1 84 ? 7.398 -7.489 -6.715 1.00 53.53 84 THR A C 1
ATOM 635 O O . THR A 1 84 ? 6.234 -7.425 -7.103 1.00 53.53 84 THR A O 1
ATOM 638 N N . SER A 1 85 ? 7.710 -7.817 -5.464 1.00 53.62 85 SER A N 1
ATOM 639 C CA . SER A 1 85 ? 6.708 -8.021 -4.413 1.00 53.62 85 SER A CA 1
ATOM 640 C C . SER A 1 85 ? 6.648 -6.805 -3.500 1.00 53.62 85 SER A C 1
ATOM 642 O O . SER A 1 85 ? 7.664 -6.442 -2.924 1.00 53.62 85 SER A O 1
ATOM 644 N N . ILE A 1 86 ? 5.463 -6.211 -3.347 1.00 57.34 86 ILE A N 1
ATOM 645 C CA . ILE A 1 86 ? 5.190 -5.141 -2.380 1.00 57.34 86 ILE A CA 1
ATOM 646 C C . ILE A 1 86 ? 4.682 -5.802 -1.096 1.00 57.34 86 ILE A C 1
ATOM 648 O O . ILE A 1 86 ? 3.613 -6.408 -1.093 1.00 57.34 86 ILE A O 1
ATOM 652 N N . CYS A 1 87 ? 5.454 -5.712 -0.015 1.00 58.25 87 CYS A N 1
ATOM 653 C CA . CYS A 1 87 ? 5.027 -6.176 1.304 1.00 58.25 87 CYS A CA 1
ATOM 654 C C . CYS A 1 87 ? 4.469 -4.995 2.093 1.00 58.25 87 CYS A C 1
ATOM 656 O O . CYS A 1 87 ? 5.209 -4.049 2.318 1.00 58.25 87 CYS A O 1
ATOM 658 N N . LEU A 1 88 ? 3.201 -5.059 2.507 1.00 56.31 88 LEU A N 1
ATOM 659 C CA . LEU A 1 88 ? 2.560 -4.042 3.340 1.00 56.31 88 LEU A CA 1
ATOM 660 C C . LEU A 1 88 ? 2.589 -4.517 4.792 1.00 56.31 88 LEU A C 1
ATOM 662 O O . LEU A 1 88 ? 1.947 -5.507 5.141 1.00 56.31 88 LEU A O 1
ATOM 666 N N . LEU A 1 89 ? 3.332 -3.812 5.636 1.00 59.12 89 LEU A N 1
ATOM 667 C CA . LEU A 1 89 ? 3.193 -3.942 7.082 1.00 59.12 89 LEU A CA 1
ATOM 668 C C . LEU A 1 89 ? 2.052 -3.019 7.521 1.00 59.12 89 LEU A C 1
ATOM 670 O O . LEU A 1 89 ? 1.891 -1.933 6.981 1.00 59.12 89 LEU A O 1
ATOM 674 N N . VAL A 1 90 ? 1.212 -3.490 8.436 1.00 56.97 90 VAL A N 1
ATOM 675 C CA . VAL A 1 90 ? 0.186 -2.686 9.105 1.00 56.97 90 VAL A CA 1
ATOM 676 C C . VAL A 1 90 ? 0.331 -3.032 10.578 1.00 56.97 90 VAL A C 1
ATOM 678 O O . VAL A 1 90 ? 0.022 -4.157 10.975 1.00 56.97 90 VAL A O 1
ATOM 681 N N . THR A 1 91 ? 0.926 -2.119 11.338 1.00 57.81 91 THR A N 1
ATOM 682 C CA . THR A 1 91 ? 1.158 -2.237 12.786 1.00 57.81 91 THR A CA 1
ATOM 683 C C . THR A 1 91 ? 0.026 -1.615 13.569 1.00 57.81 91 THR A C 1
ATOM 685 O O . THR A 1 91 ? -0.379 -0.511 13.152 1.00 57.81 91 THR A O 1
#

Foldseek 3Di:
DKDWDDWAFDADPVRDGFWIKTKIFAQDQAKFKFWWAWDWDQDPPPDDPPPDRPFIDIDIDGHRDIDIDITGDPPVPPPDPGDTDTDTGTD

Radius of gyration: 14.0 Å; chains: 1; bounding box: 31×25×37 Å

Sequence (91 aa):
MVTVTSVIPRYNEYGHIVAVRVGLKNELPQNAEAEISITVSNQAVGDSNKREGKNSKNVVVPPYTTKEDDIPLDSSILVKSGTTSICLLVT